Protein AF-K7KX85-F1 (afdb_monomer)

Foldseek 3Di:
DVVVVCVVPVVVLCQQPPPVNPPRDDPDPVVVVVSVVVVLVVVVVCCVVVDDQKDFCVVVPVCQVPDDFDLAFDPPQQPPPPPPPDDPVPPPRPDSVNTFGFPGKDRIWGWDDDDSDTWTWIWTATPVRDIDIDTDDPDDDVCPVVVVVVSVCVSVVVVVVVVD

Solvent-accessible surface area (backbone atoms only — not comparable to full-atom values): 9937 Å² total; per-residue (Å²): 105,71,68,54,53,48,69,72,45,46,64,63,54,47,50,52,67,31,83,85,38,80,89,55,28,56,92,42,73,66,51,40,53,51,51,53,51,50,52,51,49,56,56,49,49,50,52,62,74,76,42,73,59,57,45,49,33,70,79,78,32,61,67,66,61,71,53,77,59,73,89,39,64,49,82,71,60,82,74,62,76,79,72,74,87,81,44,91,87,47,88,65,59,72,50,81,88,72,54,55,36,34,54,47,66,50,56,60,30,40,48,50,73,55,96,95,42,74,39,44,34,47,36,42,29,26,69,85,67,49,76,47,79,43,77,54,71,91,65,82,54,90,55,54,67,55,51,53,53,51,58,68,43,46,62,59,51,53,56,54,60,78,72,110

Organism: Glycine max (NCBI:txid3847)

pLDDT: mean 82.35, std 14.95, range [38.97, 97.62]

Radius of gyration: 23.28 Å; Cα contacts (8 Å, |Δi|>4): 150; chains: 1; bounding box: 63×37×54 Å

Sequence (164 aa):
MHVDFVREYNQDFECDLDPESTATFPSTLSQLTERLKHWKNVLQNNVEDSFPAVLKLEKESKVLRDFHVIDVEVLGQYFTDQETASDFFSNNKIAPDHTVKLDRVAADIPIVRRHGSSFRRLTLIGFDGSQRHFIVQTSLTPNARTDERILQLFPYLKLTILKA

Secondary structure (DSSP, 8-state):
-HHHHHHHHHHHHHHHH-TT-TTTS-SSHHHHHHHHHHHHHHHHHHHHHHS-SEEEHHHH-HHHHS---SSPBPTTGGGTTT-STT-TTS-----GGGSPBEEEE-SEEEEEEETTEEEEEEEEEETTS-EEEEEE-SS--TTHHHHHHHHHHHHHHHHHHTT-

Mean predicted aligned error: 12.12 Å

Structure (mmCIF, N/CA/C/O backbone):
data_AF-K7KX85-F1
#
_entry.id   AF-K7KX85-F1
#
loop_
_atom_site.group_PDB
_atom_site.id
_atom_site.type_symbol
_atom_site.label_atom_id
_atom_site.label_alt_id
_atom_site.label_comp_id
_atom_site.label_asym_id
_atom_site.label_entity_id
_atom_site.label_seq_id
_atom_site.pdbx_PDB_ins_code
_atom_site.Cartn_x
_atom_site.Cartn_y
_atom_site.Cartn_z
_atom_site.occupancy
_atom_site.B_iso_or_equiv
_atom_site.auth_seq_id
_atom_site.auth_comp_id
_atom_site.auth_asym_id
_atom_site.auth_atom_id
_atom_site.pdbx_PDB_model_num
ATOM 1 N N . MET A 1 1 ? 17.514 -5.885 4.107 1.00 72.25 1 MET A N 1
ATOM 2 C CA . MET A 1 1 ? 16.392 -5.434 3.252 1.00 72.25 1 MET A CA 1
ATOM 3 C C . MET A 1 1 ? 16.838 -4.336 2.289 1.00 72.25 1 MET A C 1
ATOM 5 O O . MET A 1 1 ? 17.072 -4.668 1.143 1.00 72.25 1 MET A O 1
ATOM 9 N N . HIS A 1 2 ? 17.060 -3.080 2.715 1.00 80.00 2 HIS A N 1
ATOM 10 C CA . HIS A 1 2 ? 17.549 -2.039 1.786 1.00 80.00 2 HIS A CA 1
ATOM 11 C C . HIS A 1 2 ? 18.953 -2.341 1.236 1.00 80.00 2 HIS A C 1
ATOM 13 O O . HIS A 1 2 ? 19.171 -2.253 0.037 1.00 80.00 2 HIS A O 1
ATOM 19 N N . VAL A 1 3 ? 19.881 -2.766 2.100 1.00 86.31 3 VAL A N 1
ATOM 20 C CA . VAL A 1 3 ? 21.256 -3.114 1.696 1.00 86.31 3 VAL A CA 1
ATOM 21 C C . VAL A 1 3 ? 21.280 -4.257 0.678 1.00 86.31 3 VAL A C 1
ATOM 23 O O . VAL A 1 3 ? 22.032 -4.197 -0.286 1.00 86.31 3 VAL A O 1
ATOM 26 N N . ASP A 1 4 ? 20.441 -5.278 0.871 1.00 86.94 4 ASP A N 1
ATOM 27 C CA . ASP A 1 4 ? 20.360 -6.414 -0.052 1.00 86.94 4 ASP A CA 1
ATOM 28 C C . ASP A 1 4 ? 19.790 -5.985 -1.406 1.00 86.94 4 ASP A C 1
ATOM 30 O O . ASP A 1 4 ? 20.370 -6.328 -2.426 1.00 86.94 4 ASP A O 1
ATOM 34 N N . PHE A 1 5 ? 18.736 -5.161 -1.402 1.00 87.56 5 PHE A N 1
ATOM 35 C CA . PHE A 1 5 ? 18.149 -4.579 -2.611 1.00 87.56 5 PHE A CA 1
ATOM 36 C C . PHE A 1 5 ? 19.160 -3.737 -3.402 1.00 87.56 5 PHE A C 1
ATOM 38 O O . PHE A 1 5 ? 19.303 -3.915 -4.607 1.00 87.56 5 PHE A O 1
ATOM 45 N N . VAL A 1 6 ? 19.899 -2.843 -2.731 1.00 91.38 6 VAL A N 1
ATOM 46 C CA . VAL A 1 6 ? 20.935 -2.031 -3.392 1.00 91.38 6 VAL A CA 1
ATOM 47 C C . VAL A 1 6 ? 22.018 -2.938 -3.965 1.00 91.38 6 VAL A C 1
ATOM 49 O O . VAL A 1 6 ? 22.400 -2.786 -5.118 1.00 91.38 6 VAL A O 1
ATOM 52 N N . ARG A 1 7 ? 22.484 -3.924 -3.196 1.00 92.81 7 ARG A N 1
ATOM 53 C CA . ARG A 1 7 ? 23.500 -4.867 -3.673 1.00 92.81 7 ARG A CA 1
ATOM 54 C C . ARG A 1 7 ? 23.031 -5.669 -4.891 1.00 92.81 7 ARG A C 1
ATOM 56 O O . ARG A 1 7 ? 23.858 -5.985 -5.734 1.00 92.81 7 ARG A O 1
ATOM 63 N N . GLU A 1 8 ? 21.751 -6.018 -4.958 1.00 92.44 8 GLU A N 1
ATOM 64 C CA . GLU A 1 8 ? 21.185 -6.829 -6.038 1.00 92.44 8 GLU A CA 1
ATOM 65 C C . GLU A 1 8 ? 21.056 -6.054 -7.354 1.00 92.44 8 GLU A C 1
ATOM 67 O O . GLU A 1 8 ? 21.395 -6.599 -8.397 1.00 92.44 8 GLU A O 1
ATOM 72 N N . TYR A 1 9 ? 20.607 -4.794 -7.317 1.00 94.62 9 TYR A N 1
ATOM 73 C CA . TYR A 1 9 ? 20.245 -4.067 -8.542 1.00 94.62 9 TYR A CA 1
ATOM 74 C C . TYR A 1 9 ? 21.176 -2.910 -8.918 1.00 94.62 9 TYR A C 1
ATOM 76 O O . TYR A 1 9 ? 21.173 -2.502 -10.077 1.00 94.62 9 TYR A O 1
ATOM 84 N N . ASN A 1 10 ? 21.952 -2.346 -7.981 1.00 94.00 10 ASN A N 1
ATOM 85 C CA . ASN A 1 10 ? 22.614 -1.054 -8.211 1.00 94.00 10 ASN A CA 1
ATOM 86 C C . ASN A 1 10 ? 23.626 -1.093 -9.359 1.00 94.00 10 ASN A C 1
ATOM 88 O O . ASN A 1 10 ? 23.631 -0.192 -10.189 1.00 94.00 10 ASN A O 1
ATOM 92 N N . GLN A 1 11 ? 24.446 -2.143 -9.432 1.00 94.06 11 GLN A N 1
ATOM 93 C CA . GLN A 1 11 ? 25.485 -2.251 -10.456 1.00 94.06 11 GLN A CA 1
ATOM 94 C C . GLN A 1 11 ? 24.897 -2.310 -11.873 1.00 94.06 11 GLN A C 1
ATOM 96 O O . GLN A 1 11 ? 25.339 -1.573 -12.752 1.00 94.06 11 GLN A O 1
ATOM 101 N N . ASP A 1 12 ? 23.891 -3.158 -12.090 1.00 94.19 12 ASP A N 1
ATOM 102 C CA . ASP A 1 12 ? 23.255 -3.307 -13.400 1.00 94.19 12 ASP A CA 1
ATOM 103 C C . ASP A 1 12 ? 22.464 -2.047 -13.776 1.00 94.19 12 ASP A C 1
ATOM 105 O O . ASP A 1 12 ? 22.506 -1.609 -14.926 1.00 94.19 12 ASP A O 1
ATOM 109 N N . PHE A 1 13 ? 21.788 -1.423 -12.802 1.00 95.38 13 PHE A N 1
ATOM 110 C CA . PHE A 1 13 ? 21.045 -0.179 -13.012 1.00 95.38 13 PHE A CA 1
ATOM 111 C C . PHE A 1 13 ? 21.962 0.968 -13.435 1.00 95.38 13 PHE A C 1
ATOM 113 O O . PHE A 1 13 ? 21.661 1.666 -14.403 1.00 95.38 13 PHE A O 1
ATOM 120 N N . GLU A 1 14 ? 23.082 1.153 -12.731 1.00 93.94 14 GLU A N 1
ATOM 121 C CA . GLU A 1 14 ? 24.081 2.169 -13.06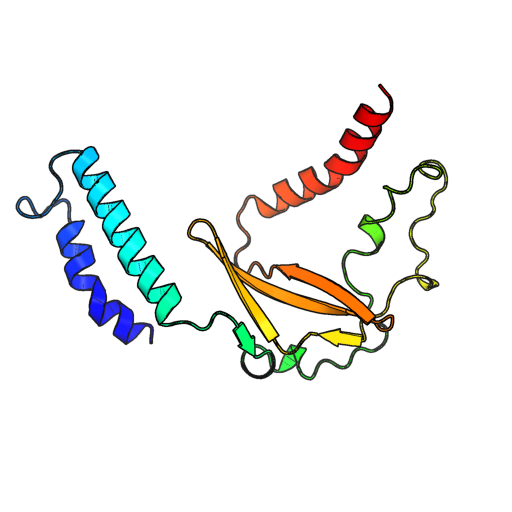6 1.00 93.94 14 GLU A CA 1
ATOM 122 C C . GLU A 1 14 ? 24.705 1.893 -14.437 1.00 93.94 14 GLU A C 1
ATOM 124 O O . GLU A 1 14 ? 24.763 2.795 -15.264 1.00 93.94 14 GLU A O 1
ATOM 129 N N . CYS A 1 15 ? 25.082 0.646 -14.731 1.00 93.69 15 CYS A N 1
ATOM 130 C CA . CYS A 1 15 ? 25.670 0.266 -16.020 1.00 93.69 15 CYS A CA 1
ATOM 131 C C . CYS A 1 15 ? 24.737 0.544 -17.215 1.00 93.69 15 CYS A C 1
ATOM 133 O O . CYS A 1 15 ? 25.176 0.992 -18.277 1.00 93.69 15 CYS A O 1
ATOM 135 N N . ASP A 1 16 ? 23.439 0.294 -17.051 1.00 93.19 16 ASP A N 1
ATOM 136 C CA . ASP A 1 16 ? 22.434 0.478 -18.099 1.00 93.19 16 ASP A CA 1
ATOM 137 C C . ASP A 1 16 ? 22.058 1.943 -18.362 1.00 93.19 16 ASP A C 1
ATOM 139 O O . ASP A 1 16 ? 21.499 2.254 -19.422 1.00 93.19 16 ASP A O 1
ATOM 143 N N . LEU A 1 17 ? 22.306 2.822 -17.389 1.00 93.06 17 LEU A N 1
ATOM 144 C CA . LEU A 1 17 ? 21.888 4.225 -17.403 1.00 93.06 17 LEU A CA 1
ATOM 145 C C . LEU A 1 1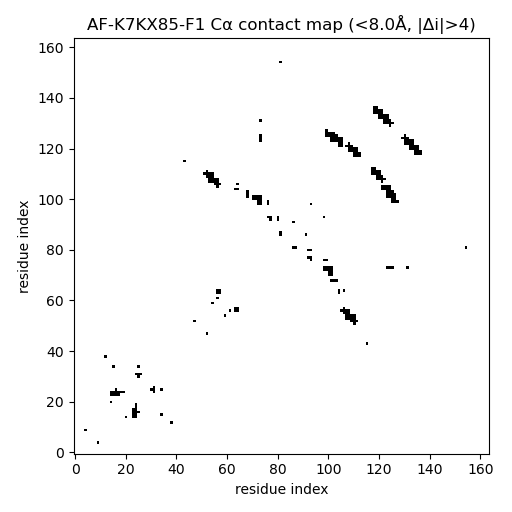7 ? 23.059 5.212 -17.282 1.00 93.06 17 LEU A C 1
ATOM 147 O O . LEU A 1 17 ? 22.815 6.413 -17.167 1.00 93.06 17 LEU A O 1
ATOM 151 N N . ASP A 1 18 ? 24.301 4.733 -17.352 1.00 93.31 18 ASP A N 1
ATOM 152 C CA . ASP A 1 18 ? 25.506 5.562 -17.380 1.00 93.31 18 ASP A CA 1
ATOM 153 C C . ASP A 1 18 ? 25.705 6.193 -18.771 1.00 93.31 18 ASP A C 1
ATOM 155 O O . ASP A 1 18 ? 26.026 5.468 -19.715 1.00 93.31 18 ASP A O 1
ATOM 159 N N . PRO A 1 19 ? 25.549 7.522 -18.931 1.00 91.31 19 PRO A N 1
ATOM 160 C CA . PRO A 1 19 ? 25.720 8.196 -20.218 1.00 91.31 19 PRO A CA 1
ATOM 161 C C . PRO A 1 19 ? 27.150 8.130 -20.767 1.00 91.31 19 PRO A C 1
ATOM 163 O O . PRO A 1 19 ? 27.335 8.283 -21.975 1.00 91.31 19 PRO A O 1
ATOM 166 N N . GLU A 1 20 ? 28.152 7.893 -19.917 1.00 91.44 20 GLU A N 1
ATOM 167 C CA . GLU A 1 20 ? 29.553 7.784 -20.337 1.00 91.44 20 GLU A CA 1
ATOM 168 C C . GLU A 1 20 ? 29.861 6.403 -20.942 1.00 91.44 20 GLU A C 1
ATOM 170 O O . GLU A 1 20 ? 30.799 6.244 -21.732 1.00 91.44 20 GLU A O 1
ATOM 175 N N . SER A 1 21 ? 29.041 5.392 -20.638 1.00 89.62 21 SER A N 1
ATOM 176 C CA . SER A 1 21 ? 29.205 4.041 -21.167 1.00 89.62 21 SER A CA 1
ATOM 177 C C . SER A 1 21 ? 28.667 3.928 -22.593 1.00 89.62 21 SER A C 1
ATOM 179 O O . SER A 1 21 ? 27.523 3.547 -22.841 1.00 89.62 21 SER A O 1
ATOM 181 N N . THR A 1 22 ? 29.528 4.172 -23.583 1.00 82.44 22 THR A N 1
ATOM 182 C CA . THR A 1 22 ? 29.151 4.087 -25.009 1.00 82.44 22 THR A CA 1
ATOM 183 C C . THR A 1 22 ? 28.706 2.682 -25.443 1.00 82.44 22 THR A C 1
ATOM 185 O O . THR A 1 22 ? 28.080 2.529 -26.490 1.00 82.44 22 THR A O 1
ATOM 188 N N . ALA A 1 23 ? 29.047 1.646 -24.669 1.00 87.81 23 ALA A N 1
ATOM 189 C CA . ALA A 1 23 ? 28.711 0.257 -24.973 1.00 87.81 23 ALA A CA 1
ATOM 190 C C . ALA A 1 23 ? 27.289 -0.135 -24.535 1.00 87.81 23 ALA A C 1
ATOM 192 O O . ALA A 1 23 ? 26.663 -0.969 -25.188 1.00 87.81 23 ALA A O 1
ATOM 193 N N . THR A 1 24 ? 26.788 0.435 -23.436 1.00 89.75 24 THR A N 1
ATOM 194 C CA . THR A 1 24 ? 25.508 0.036 -22.818 1.00 89.75 24 THR A CA 1
ATOM 195 C C . THR A 1 24 ? 24.460 1.141 -22.839 1.00 89.75 24 THR A C 1
ATOM 197 O O . THR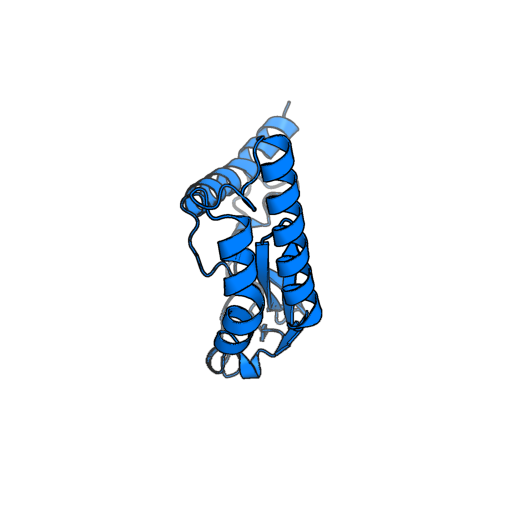 A 1 24 ? 23.260 0.830 -22.825 1.00 89.75 24 THR A O 1
ATOM 200 N N . PHE A 1 25 ? 24.887 2.405 -22.922 1.00 92.44 25 PHE A N 1
ATOM 201 C CA . PHE A 1 25 ? 23.980 3.536 -22.928 1.00 92.44 25 PHE A CA 1
ATOM 202 C C . PHE A 1 25 ? 23.149 3.586 -24.220 1.00 92.44 25 PHE A C 1
ATOM 204 O O . PHE A 1 25 ? 23.691 3.484 -25.326 1.00 92.44 25 PHE A O 1
ATOM 211 N N . PRO A 1 26 ? 21.825 3.771 -24.113 1.00 92.81 26 PRO A N 1
ATOM 212 C CA . PRO A 1 26 ? 20.940 3.912 -25.261 1.00 92.81 26 PRO A CA 1
ATOM 213 C C . PRO A 1 26 ? 21.356 5.035 -26.224 1.00 92.81 26 PRO A C 1
ATOM 215 O O . PRO A 1 26 ? 21.462 6.195 -25.833 1.00 92.81 26 PRO A O 1
ATOM 218 N N . SER A 1 27 ? 21.494 4.725 -27.518 1.00 92.44 27 SER A N 1
ATOM 219 C CA . SER A 1 27 ? 21.871 5.716 -28.544 1.00 92.44 27 SER A CA 1
ATOM 220 C C . SER A 1 27 ? 20.690 6.555 -29.044 1.00 92.44 27 SER A C 1
ATOM 222 O O . SER A 1 27 ? 20.871 7.533 -29.770 1.00 92.44 27 SER A O 1
ATOM 224 N N . THR A 1 28 ? 19.462 6.191 -28.657 1.00 95.50 28 THR A N 1
ATOM 225 C CA . THR A 1 28 ? 18.233 6.910 -29.014 1.00 95.50 28 THR A CA 1
ATOM 226 C C . THR A 1 28 ? 17.304 7.072 -27.812 1.00 95.50 28 THR A C 1
ATOM 228 O O . THR A 1 28 ? 17.281 6.242 -26.903 1.00 95.50 28 THR A O 1
ATOM 231 N N . LEU A 1 29 ? 16.444 8.098 -27.847 1.00 96.12 29 LEU A N 1
ATOM 232 C CA . LEU A 1 29 ? 15.405 8.303 -26.827 1.00 96.12 29 LEU A CA 1
ATOM 233 C C . LEU A 1 29 ? 14.418 7.129 -26.729 1.00 96.12 29 LEU A C 1
ATOM 235 O O . LEU A 1 29 ? 13.897 6.857 -25.647 1.00 96.12 29 LEU A O 1
ATOM 239 N N . SER A 1 30 ? 14.165 6.423 -27.838 1.00 97.62 30 SER A N 1
ATOM 240 C CA . SER A 1 30 ? 13.305 5.234 -27.838 1.00 97.62 30 SER A CA 1
ATOM 241 C C . SER A 1 30 ? 13.922 4.120 -26.997 1.00 97.62 30 SER A C 1
ATOM 243 O O . SER A 1 30 ? 13.271 3.610 -26.088 1.00 97.62 30 SER A O 1
ATOM 245 N N . GLN A 1 31 ? 15.200 3.815 -27.233 1.00 95.81 31 GLN A N 1
ATOM 246 C CA . GLN A 1 31 ? 15.936 2.813 -26.459 1.00 95.81 31 GLN A CA 1
ATOM 247 C C . GLN A 1 31 ? 16.064 3.222 -24.984 1.00 95.81 31 GLN A C 1
ATOM 249 O O . GLN A 1 31 ? 15.904 2.384 -24.100 1.00 95.81 31 GLN A O 1
ATOM 254 N N . LEU A 1 32 ? 16.274 4.514 -24.695 1.00 95.88 32 LEU A N 1
ATOM 255 C CA . LEU A 1 32 ? 16.299 5.008 -23.315 1.00 95.88 32 LEU A CA 1
ATOM 256 C C . LEU A 1 32 ? 14.950 4.807 -22.625 1.00 95.88 32 LEU A C 1
ATOM 258 O O . LEU A 1 32 ? 14.884 4.330 -21.495 1.00 95.88 32 LEU A O 1
ATOM 262 N N . THR A 1 33 ? 13.858 5.112 -23.320 1.00 97.44 33 THR A N 1
ATOM 263 C CA . THR A 1 33 ? 12.504 4.910 -22.799 1.00 97.44 33 THR A CA 1
ATOM 264 C C . THR A 1 33 ? 12.216 3.430 -22.539 1.00 97.44 33 THR A C 1
ATOM 266 O O . THR A 1 33 ? 11.600 3.095 -21.528 1.00 97.44 33 THR A O 1
ATOM 269 N N . GLU A 1 34 ? 12.653 2.534 -23.425 1.00 97.25 34 GLU A N 1
ATOM 270 C CA . GLU A 1 34 ? 12.537 1.084 -23.231 1.00 97.25 34 GLU A CA 1
ATOM 271 C C . GLU A 1 34 ? 13.334 0.611 -22.016 1.00 97.25 34 GLU A C 1
ATOM 273 O O . GLU A 1 34 ? 12.792 -0.121 -21.185 1.00 97.25 34 GLU A O 1
ATOM 278 N N . ARG A 1 35 ? 14.569 1.098 -21.849 1.00 95.69 35 ARG A N 1
ATOM 279 C CA . ARG A 1 35 ? 15.411 0.777 -20.693 1.00 95.69 35 ARG A CA 1
ATOM 280 C C . ARG A 1 35 ? 14.784 1.245 -19.379 1.00 95.69 35 ARG A C 1
ATOM 282 O O . ARG A 1 35 ? 14.705 0.476 -18.424 1.00 95.69 35 ARG A O 1
ATOM 289 N N . LEU A 1 36 ? 14.251 2.465 -19.341 1.00 97.12 36 LEU A N 1
ATOM 290 C CA . LEU A 1 36 ? 13.547 2.990 -18.167 1.00 97.12 36 LEU A CA 1
ATOM 291 C C . LEU A 1 36 ? 12.270 2.200 -17.853 1.00 97.12 36 LEU A C 1
ATOM 293 O O . LEU A 1 36 ? 11.974 1.943 -16.687 1.00 97.12 36 LEU A O 1
ATOM 297 N N . LYS A 1 37 ? 11.510 1.777 -18.872 1.00 96.25 37 LYS A N 1
ATOM 298 C CA . LYS A 1 37 ? 10.340 0.901 -18.683 1.00 96.25 37 LYS A CA 1
ATOM 299 C C . LYS A 1 37 ? 10.741 -0.466 -18.137 1.00 96.25 37 LYS A C 1
ATOM 301 O O . LYS A 1 37 ? 10.050 -0.979 -17.261 1.00 96.25 37 LYS A O 1
ATOM 306 N N . HIS A 1 38 ? 11.836 -1.037 -18.634 1.00 96.81 38 HIS A N 1
ATOM 307 C CA . HIS A 1 38 ? 12.374 -2.294 -18.128 1.00 96.81 38 HIS A CA 1
ATOM 308 C C . HIS A 1 38 ? 12.710 -2.178 -16.639 1.00 96.81 38 HIS A C 1
ATOM 310 O O . HIS A 1 38 ? 12.151 -2.922 -15.836 1.00 96.81 38 HIS A O 1
ATOM 316 N N . TRP A 1 39 ? 13.512 -1.181 -16.258 1.00 96.62 39 TRP A N 1
ATOM 317 C CA . TRP A 1 39 ? 13.866 -0.953 -14.858 1.00 96.62 39 TRP A CA 1
ATOM 318 C C . TRP A 1 39 ? 12.655 -0.658 -13.980 1.00 96.62 39 TRP A C 1
ATOM 320 O O . TRP A 1 39 ? 12.534 -1.225 -12.898 1.00 96.62 39 TRP A O 1
ATOM 330 N N . LYS A 1 40 ? 11.697 0.143 -14.459 1.00 94.19 40 LYS A N 1
ATOM 331 C CA . LYS A 1 40 ? 10.425 0.341 -13.754 1.00 94.19 40 LYS A CA 1
ATOM 332 C C . LYS A 1 40 ? 9.747 -0.998 -13.449 1.00 94.19 40 LYS A C 1
ATOM 334 O O . LYS A 1 40 ? 9.297 -1.187 -12.325 1.00 94.19 40 LYS A O 1
ATOM 339 N N . ASN A 1 41 ? 9.671 -1.907 -14.420 1.00 94.50 41 ASN A N 1
ATOM 340 C CA . ASN A 1 41 ? 9.036 -3.210 -14.229 1.00 94.50 41 ASN A CA 1
ATOM 341 C C . ASN A 1 41 ? 9.819 -4.088 -13.245 1.00 94.50 41 ASN A C 1
ATOM 343 O O . ASN A 1 41 ? 9.206 -4.671 -12.360 1.00 94.50 41 ASN A O 1
ATOM 347 N N . VAL A 1 42 ? 11.152 -4.144 -13.352 1.00 94.50 42 VAL A N 1
ATOM 348 C CA . VAL A 1 42 ? 12.011 -4.897 -12.417 1.00 94.50 42 VAL A CA 1
ATOM 349 C C . VAL A 1 42 ? 11.783 -4.429 -10.979 1.00 94.50 42 VAL A C 1
ATOM 351 O O . VAL A 1 42 ? 11.470 -5.229 -10.099 1.00 94.50 42 VAL A O 1
ATOM 354 N N . LEU A 1 43 ? 11.863 -3.117 -10.753 1.00 92.50 43 LEU A N 1
ATOM 355 C CA . LEU A 1 43 ? 11.714 -2.527 -9.425 1.00 92.50 43 LEU A CA 1
ATOM 356 C C . LEU A 1 43 ? 10.283 -2.660 -8.893 1.00 92.50 43 LEU A C 1
ATOM 358 O O . LEU A 1 43 ? 10.085 -2.929 -7.709 1.00 92.50 43 LEU A O 1
ATOM 362 N N . GLN A 1 44 ? 9.279 -2.494 -9.757 1.00 90.94 44 GLN A N 1
ATOM 363 C CA . GLN A 1 44 ? 7.881 -2.668 -9.374 1.00 90.94 44 GLN A CA 1
ATOM 364 C C . GLN A 1 44 ? 7.595 -4.118 -8.964 1.00 90.94 44 GLN A C 1
ATOM 366 O O . GLN A 1 44 ? 7.012 -4.328 -7.902 1.00 90.94 44 GLN A O 1
ATOM 371 N N . ASN A 1 45 ? 8.054 -5.097 -9.746 1.00 91.62 45 ASN A N 1
ATOM 372 C CA . ASN A 1 45 ? 7.878 -6.514 -9.432 1.00 91.62 45 ASN A CA 1
ATOM 373 C C . ASN A 1 45 ? 8.574 -6.876 -8.116 1.00 91.62 45 ASN A C 1
ATOM 375 O O . ASN A 1 45 ? 7.956 -7.491 -7.253 1.00 91.62 45 ASN A O 1
ATOM 379 N N . ASN A 1 46 ? 9.807 -6.401 -7.892 1.00 90.88 46 ASN A N 1
ATOM 380 C CA . ASN A 1 46 ? 10.498 -6.615 -6.619 1.00 90.88 46 ASN A CA 1
ATOM 381 C C . ASN A 1 46 ? 9.668 -6.110 -5.423 1.00 90.88 46 ASN A C 1
ATOM 383 O O . ASN A 1 46 ? 9.554 -6.803 -4.411 1.00 90.88 46 ASN A O 1
ATOM 387 N N . VAL A 1 47 ? 9.052 -4.928 -5.543 1.00 88.62 47 VAL A N 1
ATOM 388 C CA . VAL A 1 47 ? 8.199 -4.353 -4.491 1.00 88.62 47 VAL A CA 1
ATOM 389 C C . VAL A 1 47 ? 6.916 -5.160 -4.269 1.00 88.62 47 VAL A C 1
ATOM 391 O O . VAL A 1 47 ? 6.422 -5.237 -3.138 1.00 88.62 47 VAL A O 1
ATOM 394 N N . GLU A 1 48 ? 6.338 -5.709 -5.332 1.00 88.94 48 GLU A N 1
ATOM 395 C CA . GLU A 1 48 ? 5.130 -6.533 -5.267 1.00 88.94 48 GLU A CA 1
ATOM 396 C C . GLU A 1 48 ? 5.416 -7.905 -4.641 1.00 88.94 48 GLU A C 1
ATOM 398 O O . GLU A 1 48 ? 4.654 -8.332 -3.772 1.00 88.94 48 GLU A O 1
ATOM 403 N N . ASP A 1 49 ? 6.546 -8.523 -4.984 1.00 89.88 49 ASP A N 1
ATOM 404 C CA . ASP A 1 49 ? 6.934 -9.855 -4.511 1.00 89.88 49 ASP A CA 1
ATOM 405 C C . ASP A 1 49 ? 7.533 -9.833 -3.097 1.00 89.88 49 ASP A C 1
ATOM 407 O O . ASP A 1 49 ? 7.253 -10.706 -2.272 1.00 89.88 49 ASP A O 1
ATOM 411 N N . SER A 1 50 ? 8.351 -8.824 -2.783 1.00 89.88 50 SER A N 1
ATOM 412 C CA . SER A 1 50 ? 9.122 -8.792 -1.531 1.00 89.88 50 SER A CA 1
ATOM 413 C C . SER A 1 50 ? 8.370 -8.164 -0.360 1.00 89.88 50 SER A C 1
ATOM 415 O O . SER A 1 50 ? 8.720 -8.410 0.797 1.00 89.88 50 SER A O 1
ATOM 417 N N . PHE A 1 51 ? 7.359 -7.327 -0.621 1.00 90.06 51 PHE A N 1
ATOM 418 C CA . PHE A 1 51 ? 6.664 -6.584 0.432 1.00 90.06 51 PHE A CA 1
ATOM 419 C C . PHE A 1 51 ? 5.195 -6.993 0.548 1.00 90.06 51 PHE A C 1
ATOM 421 O O . PHE A 1 51 ? 4.458 -6.991 -0.442 1.00 90.06 51 PHE A O 1
ATOM 428 N N . PRO A 1 52 ? 4.699 -7.233 1.771 1.00 94.06 52 PRO A N 1
ATOM 429 C CA . PRO A 1 52 ? 3.324 -7.664 1.967 1.00 94.06 52 PRO A CA 1
ATOM 430 C C . PRO A 1 52 ? 2.325 -6.589 1.517 1.00 94.06 52 PRO A C 1
ATOM 432 O O . PRO A 1 52 ? 2.540 -5.388 1.682 1.00 94.06 52 PRO A O 1
ATOM 435 N N . ALA A 1 53 ? 1.187 -7.029 0.980 1.00 94.94 53 ALA A N 1
ATOM 436 C CA . ALA A 1 53 ? 0.076 -6.143 0.625 1.00 94.94 53 ALA A CA 1
ATOM 437 C C . ALA A 1 53 ? -0.674 -5.589 1.849 1.00 94.94 53 ALA A C 1
ATOM 439 O O . ALA A 1 53 ? -1.445 -4.640 1.723 1.00 94.94 53 ALA A O 1
ATOM 440 N N . VAL A 1 54 ? -0.457 -6.169 3.031 1.00 97.12 54 VAL A N 1
ATOM 441 C CA . VAL A 1 54 ? -1.080 -5.755 4.291 1.00 97.12 54 VAL A CA 1
ATOM 442 C C . VAL A 1 54 ? -0.030 -5.782 5.397 1.00 97.12 54 VAL A C 1
ATOM 444 O O . VAL A 1 54 ? 0.630 -6.798 5.612 1.00 97.12 54 VAL A O 1
ATOM 447 N N . LEU A 1 55 ? 0.110 -4.667 6.111 1.00 95.88 55 LEU A N 1
ATOM 448 C CA . LEU A 1 55 ? 0.915 -4.562 7.327 1.00 95.88 55 LEU A CA 1
ATOM 449 C C . LEU A 1 55 ? 0.028 -4.677 8.568 1.00 95.88 55 LEU A C 1
ATOM 451 O O . LEU A 1 55 ? -1.185 -4.484 8.497 1.00 95.88 55 LEU A O 1
ATOM 455 N N . LYS A 1 56 ? 0.641 -4.965 9.718 1.00 96.81 56 LYS A N 1
ATOM 456 C CA . LYS A 1 56 ? -0.051 -5.031 11.012 1.00 96.81 56 LYS A CA 1
ATOM 457 C C . LYS A 1 56 ? 0.209 -3.763 11.816 1.00 96.81 56 LYS A C 1
ATOM 459 O O . LYS A 1 56 ? 1.364 -3.418 12.064 1.00 96.81 56 LYS A O 1
ATOM 464 N N . LEU A 1 57 ? -0.856 -3.107 12.269 1.00 94.69 57 LEU A N 1
ATOM 465 C CA . LEU A 1 57 ? -0.816 -1.870 13.051 1.00 94.69 57 LEU A CA 1
ATOM 466 C C . LEU A 1 57 ? 0.085 -2.006 14.278 1.00 94.69 57 LEU A C 1
ATOM 468 O O . LEU A 1 57 ? 0.887 -1.122 14.551 1.00 94.69 57 LEU A O 1
ATOM 472 N N . GLU A 1 58 ? 0.027 -3.147 14.963 1.00 93.44 58 GLU A N 1
ATOM 473 C CA . GLU A 1 58 ? 0.845 -3.428 16.145 1.00 93.44 58 GLU A CA 1
ATOM 474 C C 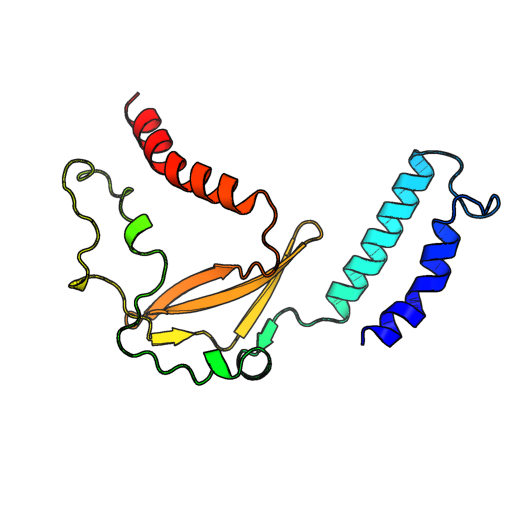. GLU A 1 58 ? 2.362 -3.396 15.904 1.00 93.44 58 GLU A C 1
ATOM 476 O O . GLU A 1 58 ? 3.119 -3.146 16.846 1.00 93.44 58 GLU A O 1
ATOM 481 N N . LYS A 1 59 ? 2.795 -3.651 14.662 1.00 94.19 59 LYS A N 1
ATOM 482 C CA . LYS A 1 59 ? 4.198 -3.607 14.234 1.00 94.19 59 LYS A CA 1
ATOM 483 C C . LYS A 1 59 ? 4.575 -2.220 13.726 1.00 94.19 59 LYS A C 1
ATOM 485 O O . LYS A 1 59 ? 5.681 -1.763 13.990 1.00 94.19 59 LYS A O 1
ATOM 490 N N . GLU A 1 60 ? 3.652 -1.553 13.038 1.00 92.06 60 GLU A N 1
ATOM 491 C CA . GLU A 1 60 ? 3.901 -0.257 12.403 1.00 92.06 60 GLU A CA 1
ATOM 492 C C . GLU A 1 60 ? 3.778 0.932 13.362 1.00 92.06 60 GLU A C 1
ATOM 494 O O . GLU A 1 60 ? 4.477 1.928 13.200 1.00 92.06 60 GLU A O 1
ATOM 499 N N . SER A 1 61 ? 2.883 0.864 14.349 1.00 90.88 61 SER A N 1
ATOM 500 C CA . SER A 1 61 ? 2.655 1.954 15.296 1.00 90.88 61 SER A CA 1
ATOM 501 C C . SER A 1 61 ? 2.130 1.435 16.628 1.00 90.88 61 SER A C 1
ATOM 503 O O . SER A 1 61 ? 0.937 1.184 16.806 1.00 90.88 61 SER A O 1
ATOM 505 N N . LYS A 1 62 ? 3.030 1.351 17.614 1.00 88.06 62 LYS A N 1
ATOM 506 C CA . LYS A 1 62 ? 2.649 1.069 19.006 1.00 88.06 62 LYS A CA 1
ATOM 507 C C . LYS A 1 62 ? 1.699 2.137 19.555 1.00 88.06 62 LYS A C 1
ATOM 509 O O . LYS A 1 62 ? 0.758 1.800 20.255 1.00 88.06 62 LYS A O 1
ATOM 514 N N . VAL A 1 63 ? 1.908 3.401 19.174 1.00 87.81 63 VAL A N 1
ATOM 515 C CA . VAL A 1 63 ? 1.086 4.535 19.624 1.00 87.81 63 VAL A CA 1
ATOM 516 C C . VAL A 1 63 ? -0.366 4.381 19.184 1.00 87.81 63 VAL A C 1
ATOM 518 O O . VAL A 1 63 ? -1.253 4.539 20.008 1.00 87.81 63 VAL A O 1
ATOM 521 N N . LEU A 1 64 ? -0.616 4.050 17.911 1.00 88.44 64 LEU A N 1
ATOM 522 C CA . LEU A 1 64 ? -1.986 3.866 17.419 1.00 88.44 64 LEU A CA 1
ATOM 523 C C . LEU A 1 64 ? -2.628 2.578 17.935 1.00 88.44 64 LEU A C 1
ATOM 525 O O . LEU A 1 64 ? -3.839 2.541 18.109 1.00 88.44 64 LEU A O 1
ATOM 529 N N . ARG A 1 65 ? -1.833 1.530 18.177 1.00 85.38 65 ARG A N 1
ATOM 530 C CA . ARG A 1 65 ? -2.331 0.292 18.785 1.00 85.38 65 ARG A CA 1
ATOM 531 C C . ARG A 1 65 ? -2.814 0.526 20.216 1.00 85.38 65 ARG A C 1
ATOM 533 O O . ARG A 1 65 ? -3.886 0.057 20.570 1.00 85.38 65 ARG A O 1
ATOM 540 N N . ASP A 1 66 ? -2.025 1.233 21.019 1.00 84.56 66 ASP A N 1
ATOM 541 C CA . ASP A 1 66 ? -2.321 1.477 22.437 1.00 84.56 66 ASP A CA 1
ATOM 542 C C . ASP A 1 66 ? -3.189 2.736 22.634 1.00 84.56 66 ASP A C 1
ATOM 544 O O . ASP A 1 66 ? -3.408 3.191 23.760 1.00 84.56 66 ASP A O 1
ATOM 548 N N . PHE A 1 67 ? -3.674 3.322 21.535 1.00 81.94 67 PHE A N 1
ATOM 549 C CA . PHE A 1 67 ? -4.478 4.532 21.544 1.00 81.94 67 PHE A CA 1
ATOM 550 C C . PHE A 1 67 ? -5.837 4.255 22.187 1.00 81.94 67 PHE A C 1
ATOM 552 O O . PHE A 1 67 ? -6.671 3.538 21.636 1.00 81.94 67 PHE A O 1
ATOM 559 N N . HIS A 1 68 ? -6.053 4.837 23.364 1.00 72.94 68 HIS A N 1
ATOM 560 C CA . HIS A 1 68 ? -7.331 4.765 24.056 1.00 72.94 68 HIS A CA 1
ATOM 561 C C . HIS A 1 68 ? -8.238 5.858 23.514 1.00 72.94 68 HIS A C 1
ATOM 563 O O . HIS A 1 68 ? -7.983 7.048 23.706 1.00 72.94 68 HIS A O 1
ATOM 569 N N . VAL A 1 69 ? -9.286 5.443 22.813 1.00 66.06 69 VAL A N 1
ATOM 570 C CA . VAL A 1 69 ? -10.198 6.372 22.165 1.00 66.06 69 VAL A CA 1
ATOM 571 C C . VAL A 1 69 ? -11.236 6.848 23.172 1.00 66.06 69 VAL A C 1
ATOM 573 O O . VAL A 1 69 ? -12.255 6.202 23.385 1.00 66.06 69 VAL A O 1
ATOM 576 N N . ILE A 1 70 ? -10.952 7.969 23.835 1.00 73.44 70 ILE A N 1
ATOM 577 C CA . ILE A 1 70 ? -11.926 8.659 24.685 1.00 73.44 70 ILE A CA 1
ATOM 578 C C . ILE A 1 70 ? -12.374 9.915 23.941 1.00 73.44 70 ILE A C 1
ATOM 580 O O . ILE A 1 70 ? -11.570 10.811 23.696 1.00 73.44 70 ILE A O 1
ATOM 584 N N . ASP A 1 71 ? -13.647 9.936 23.544 1.00 72.00 71 ASP A N 1
ATOM 585 C CA . ASP A 1 71 ? -14.350 11.065 22.915 1.00 72.00 71 ASP A CA 1
ATOM 586 C C . ASP A 1 71 ? -13.727 11.651 21.634 1.00 72.00 71 ASP A C 1
ATOM 588 O O . ASP A 1 71 ? -14.069 12.758 21.211 1.00 72.00 71 ASP A O 1
ATOM 592 N N . VAL A 1 72 ? -12.861 10.901 20.951 1.00 85.00 72 VAL A N 1
ATOM 593 C CA . VAL A 1 72 ? -12.294 11.320 19.662 1.00 85.00 72 VAL A CA 1
ATOM 594 C C . VAL A 1 72 ? -13.327 11.123 18.561 1.00 85.00 72 VAL A C 1
ATOM 596 O O . VAL A 1 72 ? -13.892 10.045 18.407 1.00 85.00 72 VAL A O 1
ATOM 599 N N . GLU A 1 73 ? -13.560 12.150 17.755 1.00 86.81 73 GLU A N 1
ATOM 600 C CA . GLU A 1 73 ? -14.434 12.067 16.584 1.00 86.81 73 GLU A CA 1
ATOM 601 C C . GLU A 1 73 ? -13.697 11.439 15.401 1.00 86.81 73 GLU A C 1
ATOM 603 O O . GLU A 1 73 ? -12.515 11.708 15.166 1.00 86.81 73 GLU A O 1
ATOM 608 N N . VAL A 1 74 ? -14.399 10.630 14.605 1.00 85.94 74 VAL A N 1
ATOM 609 C CA . VAL A 1 74 ? -13.856 10.196 13.314 1.00 85.94 74 VAL A CA 1
ATOM 610 C C . VAL A 1 74 ? -13.612 11.437 12.442 1.00 85.94 74 VAL A C 1
ATOM 612 O O . VAL A 1 74 ? -14.459 12.326 12.344 1.00 85.94 74 VAL A O 1
ATOM 615 N N . LEU A 1 75 ? -12.445 11.517 11.803 1.00 86.50 75 LEU A N 1
ATOM 616 C CA . LEU A 1 75 ? -12.065 12.675 10.991 1.00 86.50 75 LEU A CA 1
ATOM 617 C C . LEU A 1 75 ? -12.989 12.855 9.770 1.00 86.50 75 LEU A C 1
ATOM 619 O O . LEU A 1 75 ? -13.548 11.899 9.232 1.00 86.50 75 LEU A O 1
ATOM 623 N N . GLY A 1 76 ? -13.117 14.098 9.295 1.00 80.75 76 GLY A N 1
ATOM 624 C CA . GLY A 1 76 ? -13.795 14.421 8.032 1.00 80.75 76 GLY A CA 1
ATOM 625 C C . GLY A 1 76 ? -15.330 14.441 8.071 1.00 80.75 76 GLY A C 1
ATOM 626 O O . GLY A 1 76 ? -15.954 14.659 7.035 1.00 80.75 76 GLY A O 1
ATOM 627 N N . GLN A 1 77 ? -15.956 14.242 9.233 1.00 83.25 77 GLN A N 1
ATOM 628 C CA . GLN A 1 77 ? -17.419 14.150 9.336 1.00 83.25 77 GLN A CA 1
ATOM 629 C C . GLN A 1 77 ? -18.134 15.434 8.908 1.00 83.25 77 GLN A C 1
ATOM 631 O O . GLN A 1 77 ? -19.044 15.383 8.090 1.00 83.25 77 GLN A O 1
ATOM 636 N N . TYR A 1 78 ? -17.639 16.595 9.329 1.00 78.62 78 TYR A N 1
ATOM 637 C CA . TYR A 1 78 ? -18.248 17.892 9.016 1.00 78.62 78 TYR A CA 1
ATOM 638 C C . TYR A 1 78 ? -18.213 18.291 7.529 1.00 78.62 78 TYR A C 1
ATOM 640 O O . TYR A 1 78 ? -18.831 19.285 7.158 1.00 78.62 78 TYR A O 1
ATOM 648 N N . PHE A 1 79 ? -17.483 17.557 6.683 1.00 66.81 79 PHE A N 1
ATOM 649 C CA . PHE A 1 79 ? -17.376 17.845 5.249 1.00 66.81 79 PHE A CA 1
ATOM 650 C C . PHE A 1 79 ? -18.384 17.071 4.388 1.00 66.81 79 PHE A C 1
ATOM 652 O O . PHE A 1 79 ? -18.525 17.396 3.213 1.00 66.81 79 PHE A O 1
ATOM 659 N N . THR A 1 80 ? -19.041 16.034 4.925 1.00 59.31 80 THR A N 1
ATOM 660 C CA . THR A 1 80 ? -19.735 15.033 4.087 1.00 59.31 80 THR A CA 1
ATOM 661 C C . THR A 1 80 ? -21.190 15.415 3.761 1.00 59.31 80 THR A C 1
ATOM 663 O O . THR A 1 80 ? -21.661 15.131 2.663 1.00 59.31 80 THR A O 1
ATOM 666 N N . ASP A 1 81 ? -21.882 16.151 4.633 1.00 50.41 81 ASP A N 1
ATOM 667 C CA . ASP A 1 81 ? -23.344 16.326 4.536 1.00 50.41 81 ASP A CA 1
ATOM 668 C C . ASP A 1 81 ? -23.783 17.633 3.853 1.00 50.41 81 ASP A C 1
ATOM 670 O O . ASP A 1 81 ? -24.643 18.360 4.341 1.00 50.41 81 ASP A O 1
ATOM 674 N N . GLN A 1 82 ? -23.209 17.940 2.686 1.00 49.75 82 GLN A N 1
ATOM 675 C CA . GLN A 1 82 ? -23.810 18.916 1.758 1.00 49.75 82 GLN A CA 1
ATOM 676 C C . GLN A 1 82 ? -24.629 18.259 0.633 1.00 49.75 82 GLN A C 1
ATOM 678 O O . GLN A 1 82 ? -25.258 18.971 -0.148 1.00 49.75 82 GLN A O 1
ATOM 683 N N . GLU A 1 83 ? -24.637 16.925 0.522 1.00 44.03 83 GLU A N 1
ATOM 684 C CA . GLU A 1 83 ? -25.135 16.232 -0.680 1.00 44.03 83 GLU A CA 1
ATOM 685 C C . GLU A 1 83 ? -26.542 15.621 -0.571 1.00 44.03 83 GLU A C 1
ATOM 687 O O . GLU A 1 83 ? -27.124 15.278 -1.601 1.00 44.03 83 GLU A O 1
ATOM 692 N N . THR A 1 84 ? -27.173 15.570 0.608 1.00 42.78 84 THR A N 1
ATOM 693 C CA . THR A 1 84 ? -28.625 15.328 0.673 1.00 42.78 84 THR A CA 1
ATOM 694 C C . THR A 1 84 ? -29.377 16.629 0.422 1.00 42.78 84 THR A C 1
ATOM 696 O O . THR A 1 84 ? -29.591 17.460 1.303 1.00 42.78 84 THR A O 1
ATOM 699 N N . ALA A 1 85 ? -29.741 16.796 -0.843 1.00 38.97 85 ALA A N 1
ATOM 700 C CA . ALA A 1 85 ? -30.582 17.839 -1.396 1.00 38.97 85 ALA A CA 1
ATOM 701 C C . ALA A 1 85 ? -31.911 18.030 -0.629 1.00 38.97 85 ALA A C 1
ATOM 703 O O . ALA A 1 85 ? -32.906 17.373 -0.906 1.00 38.97 85 ALA A O 1
ATOM 704 N N . SER A 1 86 ? -31.915 18.986 0.297 1.00 43.78 86 SER A N 1
ATOM 705 C CA . SER A 1 86 ? -33.040 19.887 0.624 1.00 43.78 86 SER A CA 1
ATOM 706 C C . SER A 1 86 ? -32.561 21.069 1.471 1.00 43.78 86 SER A C 1
ATOM 708 O O . SER A 1 86 ? -33.135 22.152 1.411 1.00 43.78 86 SER A O 1
ATOM 710 N N . ASP A 1 87 ? -31.443 20.897 2.179 1.00 47.22 87 ASP A N 1
ATOM 711 C CA . ASP A 1 87 ? -31.078 21.761 3.298 1.00 47.22 87 ASP A CA 1
ATOM 712 C C . ASP A 1 87 ? -29.801 22.581 3.079 1.00 47.22 87 ASP A C 1
ATOM 714 O O . ASP A 1 87 ? -29.189 23.029 4.033 1.00 47.22 87 ASP A O 1
ATOM 718 N N . PHE A 1 88 ? -29.412 22.901 1.841 1.00 48.12 88 PHE A N 1
ATOM 719 C CA . PHE A 1 88 ? -28.279 23.822 1.613 1.00 48.12 88 PHE A CA 1
ATOM 720 C C . PHE A 1 88 ? -28.490 25.221 2.247 1.00 48.12 88 PHE A C 1
ATOM 722 O O . PHE A 1 88 ? -27.531 25.949 2.490 1.00 48.12 88 PHE A O 1
ATOM 729 N N . PHE A 1 89 ? -29.743 25.601 2.530 1.00 48.81 89 PHE A N 1
ATOM 730 C CA . PHE A 1 89 ? -30.104 26.830 3.252 1.00 48.81 89 PHE A CA 1
ATOM 731 C C . PHE A 1 89 ? -30.357 26.628 4.755 1.00 48.81 89 PHE A C 1
ATOM 733 O O . PHE A 1 89 ? -30.533 27.608 5.478 1.00 48.81 89 PHE A O 1
ATOM 740 N N . SER A 1 90 ? -30.351 25.387 5.239 1.00 45.97 90 SER A N 1
ATOM 741 C CA . SER A 1 90 ? -30.351 25.076 6.663 1.00 45.97 90 SER A CA 1
ATOM 742 C C . SER A 1 90 ? -28.901 24.815 7.051 1.00 45.97 90 SER A C 1
ATOM 744 O O . SER A 1 90 ? -28.237 23.965 6.470 1.00 45.97 90 SER A O 1
ATOM 746 N N . ASN A 1 91 ? -28.355 25.562 8.006 1.00 50.03 91 ASN A N 1
ATOM 747 C CA . ASN A 1 91 ? -26.994 25.363 8.513 1.00 50.03 91 ASN A CA 1
ATOM 748 C C . ASN A 1 91 ? -26.857 24.043 9.300 1.00 50.03 91 ASN A C 1
ATOM 750 O O . ASN A 1 91 ? -26.292 24.044 10.393 1.00 50.03 91 ASN A O 1
ATOM 754 N N . ASN A 1 92 ? -27.354 22.919 8.783 1.00 49.09 92 ASN A N 1
ATOM 755 C CA . ASN A 1 92 ? -27.262 21.621 9.427 1.00 49.09 92 ASN A CA 1
ATOM 756 C C . ASN A 1 92 ? -25.867 21.028 9.185 1.00 49.09 92 ASN A C 1
ATOM 758 O O . ASN A 1 92 ? -25.685 19.963 8.604 1.00 49.09 92 ASN A O 1
ATOM 762 N N . LYS A 1 93 ? -24.846 21.769 9.636 1.00 56.88 93 LYS A N 1
ATOM 763 C CA . LYS A 1 93 ? -23.585 21.160 10.043 1.00 56.88 93 LYS A CA 1
ATOM 764 C C . LYS A 1 93 ? -23.957 20.080 11.046 1.00 56.88 93 LYS A C 1
ATOM 766 O O . LYS A 1 93 ? -24.685 20.392 11.986 1.00 56.88 93 LYS A O 1
ATOM 771 N N . ILE A 1 94 ? -23.450 18.863 10.849 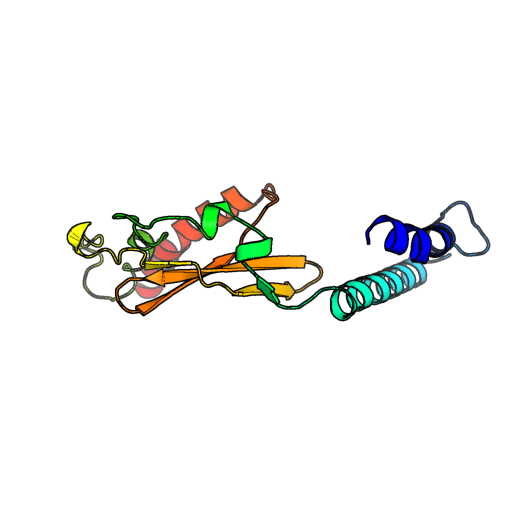1.00 63.31 94 ILE A N 1
ATOM 772 C CA . ILE A 1 94 ? -23.535 17.788 11.842 1.00 63.31 94 ILE A CA 1
ATOM 773 C C . ILE A 1 94 ? -23.227 18.414 13.199 1.00 63.31 94 ILE A C 1
ATOM 775 O O . ILE A 1 94 ? -22.131 18.947 13.405 1.00 63.31 94 ILE A O 1
ATOM 779 N N . ALA A 1 95 ? -24.231 18.457 14.072 1.00 70.50 95 ALA A N 1
ATOM 780 C CA . ALA A 1 95 ? -24.038 19.017 15.391 1.00 70.50 95 ALA A CA 1
ATOM 781 C C . ALA A 1 95 ? -23.067 18.092 16.155 1.00 70.50 95 ALA A C 1
ATOM 783 O O . ALA A 1 95 ? -23.035 16.889 15.883 1.00 70.50 95 ALA A O 1
ATOM 784 N N . PRO A 1 96 ? -22.210 18.619 17.048 1.00 73.12 96 PRO A N 1
ATOM 785 C CA . PRO A 1 96 ? -21.134 17.833 17.666 1.00 73.12 96 PRO A CA 1
ATOM 786 C C . PRO A 1 96 ? -21.620 16.555 18.369 1.00 73.12 96 PRO A C 1
ATOM 788 O O . PRO A 1 96 ? -20.912 15.552 18.416 1.00 73.12 96 PRO A O 1
ATOM 791 N N . ASP A 1 97 ? -22.850 16.583 18.877 1.00 78.38 97 ASP A N 1
ATOM 792 C CA . ASP A 1 97 ? -23.577 15.477 19.504 1.00 78.38 97 ASP A CA 1
ATOM 793 C C . ASP A 1 97 ? -23.993 14.361 18.529 1.00 78.38 97 ASP A C 1
ATOM 795 O O . ASP A 1 97 ? -24.188 13.225 18.951 1.00 78.38 97 ASP A O 1
ATOM 799 N N . HIS A 1 98 ? -24.067 14.655 17.232 1.00 80.12 98 HIS A N 1
ATOM 800 C CA . HIS A 1 98 ? -24.382 13.697 16.170 1.00 80.12 98 HIS A CA 1
ATOM 801 C C . HIS A 1 98 ? -23.132 13.132 15.485 1.00 80.12 98 HIS A C 1
ATOM 803 O O . HIS A 1 98 ? -23.239 12.343 14.546 1.00 80.12 98 HIS A O 1
ATOM 809 N N . THR A 1 99 ? -21.936 13.530 15.925 1.00 85.44 99 THR A N 1
ATOM 810 C CA . THR A 1 99 ? -20.702 12.976 15.372 1.00 85.44 99 THR A CA 1
ATOM 811 C C . THR A 1 99 ? -20.478 11.549 15.845 1.00 85.44 99 THR A C 1
ATOM 813 O O . THR A 1 99 ? -20.593 11.211 17.024 1.00 85.44 99 THR A O 1
ATOM 816 N N . VAL A 1 100 ? -20.076 10.700 14.909 1.00 88.69 100 VAL A N 1
ATOM 817 C CA . VAL A 1 100 ? -19.622 9.350 15.205 1.00 88.69 100 VAL A CA 1
ATOM 818 C C . VAL A 1 100 ? -18.287 9.439 15.934 1.00 88.69 100 VAL A C 1
ATOM 820 O O . VAL A 1 100 ? -17.291 9.955 15.407 1.00 88.69 100 VAL A O 1
ATOM 823 N N . LYS A 1 101 ? -18.250 8.918 17.157 1.00 90.88 101 LYS A N 1
ATOM 824 C CA . LYS A 1 101 ? -17.003 8.754 17.901 1.00 90.88 101 LYS A CA 1
ATOM 825 C C . LYS A 1 101 ? -16.218 7.575 17.335 1.00 90.88 101 LYS A C 1
ATOM 827 O O . LYS A 1 101 ? -16.789 6.571 16.909 1.00 90.88 101 LYS A O 1
ATOM 832 N N . LEU A 1 102 ? -14.903 7.720 17.295 1.00 92.31 102 LEU A N 1
ATOM 833 C CA . LEU A 1 102 ? -13.976 6.672 16.905 1.00 92.31 102 LEU A CA 1
ATOM 834 C C . LEU A 1 102 ? -13.995 5.586 17.993 1.00 92.31 102 LEU A C 1
ATOM 836 O O . LEU A 1 102 ? -13.844 5.898 19.164 1.00 92.31 102 LEU A O 1
ATOM 840 N N . ASP A 1 103 ? -14.188 4.329 17.606 1.00 91.38 103 ASP A N 1
ATOM 841 C CA . ASP A 1 103 ? -14.062 3.162 18.491 1.00 91.38 103 ASP A CA 1
ATOM 842 C C . ASP A 1 103 ? -12.616 2.662 18.473 1.00 91.38 103 ASP A C 1
ATOM 844 O O . ASP A 1 103 ? -11.949 2.566 19.501 1.00 91.38 103 ASP A O 1
ATOM 848 N N . ARG A 1 104 ? -12.087 2.399 17.271 1.00 90.94 104 ARG A N 1
ATOM 849 C CA . ARG A 1 104 ? -10.726 1.879 17.099 1.00 90.94 104 ARG A CA 1
ATOM 850 C C . ARG A 1 104 ? -10.154 2.122 15.709 1.00 90.94 104 ARG A C 1
ATOM 852 O O . ARG A 1 104 ? -10.865 2.418 14.749 1.00 90.94 104 ARG A O 1
ATOM 859 N N . VAL A 1 105 ? -8.848 1.908 15.584 1.00 92.44 105 VAL A N 1
ATOM 860 C CA . VAL A 1 105 ? -8.162 1.775 14.292 1.00 92.44 105 VAL A CA 1
ATOM 861 C C . VAL A 1 105 ? -8.086 0.291 13.932 1.00 92.44 105 VAL A C 1
ATOM 863 O O . VAL A 1 105 ? -7.765 -0.543 14.777 1.00 92.44 105 VAL A O 1
ATOM 866 N N . ALA A 1 106 ? -8.384 -0.061 12.682 1.00 94.69 106 ALA A N 1
ATOM 867 C CA . ALA A 1 106 ? -8.261 -1.439 12.221 1.00 94.69 106 ALA A CA 1
ATOM 868 C C . ALA A 1 106 ? -6.810 -1.938 12.330 1.00 94.69 106 ALA A C 1
ATOM 870 O O . ALA A 1 106 ? -5.863 -1.215 12.019 1.00 94.69 106 ALA A O 1
ATOM 871 N N . ALA A 1 107 ? -6.649 -3.201 12.730 1.00 95.38 107 ALA A N 1
ATOM 872 C CA . ALA A 1 107 ? -5.335 -3.816 12.908 1.00 95.38 107 ALA A CA 1
ATOM 873 C C . ALA A 1 107 ? -4.584 -4.025 11.584 1.00 95.38 107 ALA A C 1
ATOM 875 O O . ALA A 1 107 ? -3.356 -4.047 11.569 1.00 95.38 107 ALA A O 1
ATOM 876 N N . ASP A 1 108 ? -5.308 -4.162 10.476 1.00 97.50 108 ASP A N 1
ATOM 877 C CA . ASP A 1 108 ? -4.724 -4.339 9.153 1.00 97.50 108 ASP A CA 1
ATOM 878 C C . ASP A 1 108 ? -4.558 -2.994 8.448 1.00 97.50 108 ASP A C 1
ATOM 880 O O . ASP A 1 108 ? -5.500 -2.205 8.338 1.00 97.50 108 ASP A O 1
ATOM 884 N N . ILE A 1 109 ? -3.352 -2.759 7.928 1.00 96.38 109 ILE A N 1
ATOM 885 C CA . ILE A 1 109 ? -2.987 -1.581 7.140 1.00 96.38 109 ILE A CA 1
ATOM 886 C C . ILE A 1 109 ? -2.703 -2.034 5.706 1.00 96.38 109 ILE A C 1
ATOM 888 O O . ILE A 1 109 ? -1.579 -2.448 5.400 1.00 96.38 109 ILE A O 1
ATOM 892 N N . PRO A 1 110 ? -3.693 -1.968 4.802 1.00 96.69 110 PRO A N 1
ATOM 893 C CA . PRO A 1 110 ? -3.466 -2.227 3.392 1.00 96.69 110 PRO A CA 1
ATOM 894 C C . PRO A 1 110 ? -2.420 -1.280 2.799 1.00 96.69 110 PRO A C 1
ATOM 896 O O . PRO A 1 110 ? -2.474 -0.061 2.997 1.00 96.69 110 PRO A O 1
ATOM 899 N N . ILE A 1 111 ? -1.505 -1.850 2.024 1.00 94.25 111 ILE A N 1
ATOM 900 C CA . ILE A 1 111 ? -0.607 -1.130 1.128 1.00 94.25 111 ILE A CA 1
ATOM 901 C C . ILE A 1 111 ? -1.283 -1.071 -0.232 1.00 94.25 111 ILE A C 1
ATOM 903 O O . ILE A 1 111 ? -1.386 -2.068 -0.944 1.00 94.25 111 ILE A O 1
ATOM 907 N N . VAL A 1 112 ? -1.756 0.113 -0.597 1.00 91.88 112 VAL A N 1
ATOM 908 C CA . VAL A 1 112 ? -2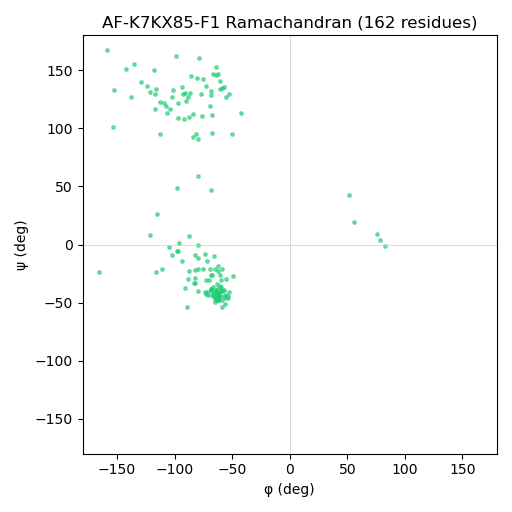.337 0.343 -1.914 1.00 91.88 112 VAL A CA 1
ATOM 909 C C . VAL A 1 112 ? -1.217 0.775 -2.848 1.00 91.88 112 VAL A C 1
ATOM 911 O O . VAL A 1 112 ? -0.520 1.753 -2.580 1.00 91.88 112 VAL A O 1
ATOM 914 N N . ARG A 1 113 ? -1.043 0.037 -3.942 1.00 89.94 113 ARG A N 1
ATOM 915 C CA . ARG A 1 113 ? -0.040 0.300 -4.977 1.00 89.94 113 ARG A CA 1
ATOM 916 C C . ARG A 1 113 ? -0.761 0.702 -6.257 1.00 89.94 113 ARG A C 1
ATOM 918 O O . ARG A 1 113 ? -1.627 -0.029 -6.729 1.00 89.94 113 ARG A O 1
ATOM 925 N N . ARG A 1 114 ? -0.460 1.885 -6.794 1.00 85.38 114 ARG A N 1
ATOM 926 C CA . ARG A 1 114 ? -1.081 2.396 -8.022 1.00 85.38 114 ARG A CA 1
ATOM 927 C C . ARG A 1 114 ? -0.148 3.363 -8.740 1.00 85.38 114 ARG A C 1
ATOM 929 O O . ARG A 1 114 ? 0.371 4.287 -8.125 1.00 85.38 114 ARG A O 1
ATOM 936 N N . HIS A 1 115 ? 0.006 3.181 -10.054 1.00 83.12 115 HIS A N 1
ATOM 937 C CA . HIS A 1 115 ? 0.702 4.119 -10.951 1.00 83.12 115 HIS A CA 1
ATOM 938 C C . HIS A 1 115 ? 2.109 4.524 -10.481 1.00 83.12 115 HIS A C 1
ATOM 940 O O . HIS A 1 115 ? 2.478 5.690 -10.542 1.00 83.12 115 HIS A O 1
ATOM 946 N N . GLY A 1 116 ? 2.900 3.563 -9.992 1.00 79.38 116 GLY A N 1
ATOM 947 C CA . GLY A 1 116 ? 4.262 3.821 -9.502 1.00 79.38 116 GLY A CA 1
ATOM 948 C C . GLY A 1 116 ? 4.330 4.491 -8.126 1.00 79.38 116 GLY A C 1
ATOM 949 O O . GLY A 1 116 ? 5.403 4.888 -7.695 1.00 79.38 116 GLY A O 1
ATOM 950 N N . SER A 1 117 ? 3.200 4.617 -7.429 1.00 83.25 117 SER A N 1
ATOM 951 C CA . SER A 1 117 ? 3.132 5.091 -6.048 1.00 83.25 117 SER A CA 1
ATOM 952 C C . SER A 1 117 ? 2.557 4.016 -5.134 1.00 83.25 117 SER A C 1
ATOM 954 O O . SER A 1 117 ? 1.714 3.212 -5.538 1.00 83.25 117 SER A O 1
ATOM 956 N N . SER A 1 118 ? 2.984 4.028 -3.876 1.00 87.25 118 SER A N 1
ATOM 957 C CA . SER A 1 118 ? 2.447 3.165 -2.826 1.00 87.25 118 SER A CA 1
ATOM 958 C C . SER A 1 118 ? 2.071 3.989 -1.608 1.00 87.25 118 SER A C 1
ATOM 960 O O . SER A 1 118 ? 2.817 4.887 -1.220 1.00 87.25 118 SER A O 1
ATOM 962 N N . PHE A 1 119 ? 0.950 3.663 -0.977 1.00 90.81 119 PHE A N 1
ATOM 963 C CA . PHE A 1 119 ? 0.484 4.354 0.216 1.00 90.81 119 PHE A CA 1
ATOM 964 C C . PHE A 1 119 ? -0.151 3.396 1.219 1.00 90.81 119 PHE A C 1
ATOM 966 O O . PHE A 1 119 ? -0.712 2.359 0.865 1.00 90.81 119 PHE A O 1
ATOM 973 N N . ARG A 1 120 ? -0.056 3.763 2.498 1.00 93.38 120 ARG A N 1
ATOM 974 C CA . ARG A 1 120 ? -0.682 3.034 3.603 1.00 93.38 120 ARG A CA 1
ATOM 975 C C . ARG A 1 120 ? -2.108 3.536 3.765 1.00 93.38 120 ARG A C 1
ATOM 977 O O . ARG A 1 120 ? -2.324 4.745 3.845 1.00 93.38 120 ARG A O 1
ATOM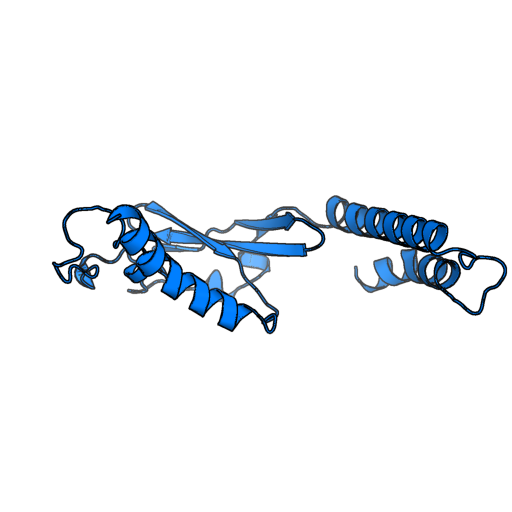 984 N N . ARG A 1 121 ? -3.075 2.627 3.830 1.00 95.31 121 ARG A N 1
ATOM 985 C CA . ARG A 1 121 ? -4.472 2.962 4.109 1.00 95.31 121 ARG A CA 1
ATOM 986 C C . ARG A 1 121 ? -4.806 2.594 5.548 1.00 95.31 121 ARG A C 1
ATOM 988 O O . ARG A 1 121 ? -4.783 1.420 5.899 1.00 95.31 121 ARG A O 1
ATOM 995 N N . LEU A 1 122 ? -5.137 3.583 6.366 1.00 94.56 122 LEU A N 1
ATOM 996 C CA . LEU A 1 122 ? -5.725 3.357 7.681 1.00 94.56 122 LEU A CA 1
ATOM 997 C C . LEU A 1 122 ? -7.237 3.209 7.543 1.00 94.56 122 LEU A C 1
ATOM 999 O O . LEU A 1 122 ? -7.859 3.875 6.717 1.00 94.56 122 LEU A O 1
ATOM 1003 N N . THR A 1 123 ? -7.824 2.351 8.369 1.00 95.50 123 THR A N 1
ATOM 1004 C CA . THR A 1 123 ? -9.278 2.235 8.496 1.00 95.50 123 THR A CA 1
ATOM 1005 C C . THR A 1 123 ? -9.658 2.606 9.916 1.00 95.50 123 THR A C 1
ATOM 1007 O O . THR A 1 123 ? -9.230 1.951 10.864 1.00 95.50 123 THR A O 1
ATOM 1010 N N . LEU A 1 124 ? -10.424 3.680 10.050 1.00 93.69 124 LEU A N 1
ATOM 1011 C CA . LEU A 1 124 ? -11.022 4.122 11.299 1.00 93.69 124 LEU A CA 1
ATOM 1012 C C . LEU A 1 124 ? -12.403 3.487 11.423 1.00 93.69 124 LEU A C 1
ATOM 1014 O O . LEU A 1 124 ? -13.183 3.543 10.473 1.00 93.69 124 LEU A O 1
ATOM 1018 N N . ILE A 1 125 ? -12.680 2.878 12.571 1.00 93.62 125 ILE A N 1
ATOM 1019 C CA . ILE A 1 125 ? -13.950 2.220 12.875 1.00 93.62 125 ILE A CA 1
ATOM 1020 C C . ILE A 1 125 ? -14.666 3.074 13.918 1.00 93.62 125 ILE A C 1
ATOM 1022 O O . ILE A 1 125 ? -14.101 3.342 14.977 1.00 93.62 125 ILE A O 1
ATOM 1026 N N . GLY A 1 126 ? -15.871 3.539 13.599 1.00 93.12 126 GLY A N 1
ATOM 1027 C CA . GLY A 1 126 ? -16.730 4.282 14.515 1.00 93.12 126 GLY A CA 1
ATOM 1028 C C . GLY A 1 126 ? -17.460 3.371 15.502 1.00 93.12 126 GLY A C 1
ATOM 1029 O O . GLY A 1 126 ? -17.629 2.178 15.250 1.00 93.12 126 GLY A O 1
ATOM 1030 N N . PHE A 1 127 ? -17.939 3.940 16.607 1.00 91.81 127 PHE A N 1
ATOM 1031 C CA . PHE A 1 127 ? -18.773 3.235 17.594 1.00 91.81 127 PHE A CA 1
ATOM 1032 C C . PHE A 1 127 ? -20.106 2.731 17.025 1.00 91.81 127 PHE A C 1
ATOM 1034 O O . PHE A 1 127 ? -20.677 1.774 17.540 1.00 91.81 127 PHE A O 1
ATOM 1041 N N . ASP A 1 128 ? -20.583 3.339 15.943 1.00 92.38 128 ASP A N 1
ATOM 1042 C CA . ASP A 1 128 ? -21.741 2.882 15.172 1.00 92.38 128 ASP A CA 1
ATOM 1043 C C . ASP A 1 128 ? -21.410 1.720 14.209 1.00 92.38 128 ASP A C 1
ATOM 1045 O O . ASP A 1 128 ? -22.280 1.236 13.488 1.00 92.38 128 ASP A O 1
ATOM 1049 N N . GLY A 1 129 ? -20.149 1.274 14.172 1.00 93.00 129 GLY A N 1
ATOM 1050 C CA . GLY A 1 129 ? -19.641 0.253 13.258 1.00 93.00 129 GLY A CA 1
ATOM 1051 C C . GLY A 1 129 ? -19.262 0.773 11.867 1.00 93.00 129 GLY A C 1
ATOM 1052 O O . GLY A 1 129 ? -18.771 -0.009 11.046 1.00 93.00 129 GLY A O 1
ATOM 1053 N N . SER A 1 130 ? -19.445 2.068 11.586 1.00 92.50 130 SER A N 1
ATOM 1054 C CA . SER A 1 130 ? -19.046 2.666 10.310 1.00 92.50 130 SER A CA 1
ATOM 1055 C C . SER A 1 130 ? -17.533 2.573 10.107 1.00 92.50 130 SER A C 1
ATOM 1057 O O . SER A 1 130 ? -16.744 2.629 11.051 1.00 92.50 130 SER A O 1
ATOM 1059 N N . GLN A 1 131 ? -17.108 2.425 8.853 1.00 94.50 131 GLN A N 1
ATOM 1060 C CA . GLN A 1 131 ? -15.692 2.383 8.497 1.00 94.50 131 GLN A CA 1
ATOM 1061 C C . GLN A 1 131 ? -15.348 3.553 7.588 1.00 94.50 131 GLN A C 1
ATOM 1063 O O . GLN A 1 131 ? -15.993 3.769 6.562 1.00 94.50 131 GLN A O 1
ATOM 1068 N N . ARG A 1 132 ? -14.294 4.291 7.940 1.00 92.19 132 ARG A N 1
ATOM 1069 C CA . ARG A 1 132 ? -13.733 5.356 7.105 1.00 92.19 132 ARG A CA 1
ATOM 1070 C C . ARG A 1 132 ? -12.277 5.064 6.791 1.00 92.19 132 ARG A C 1
ATOM 1072 O O . ARG A 1 132 ? -11.482 4.763 7.680 1.00 92.19 132 ARG A O 1
ATOM 1079 N N . HIS A 1 133 ? -11.920 5.167 5.518 1.00 93.81 133 HIS A N 1
ATOM 1080 C CA . HIS A 1 133 ? -10.567 4.894 5.054 1.00 93.81 133 HIS A CA 1
ATOM 1081 C C . HIS A 1 133 ? -9.797 6.188 4.813 1.00 93.81 133 HIS A C 1
ATOM 1083 O O . HIS A 1 133 ? -10.283 7.086 4.130 1.00 93.81 133 HIS A O 1
ATOM 1089 N N . PHE A 1 134 ? -8.567 6.241 5.312 1.00 92.00 134 PHE A N 1
ATOM 1090 C CA . PHE A 1 134 ? -7.666 7.375 5.151 1.00 92.00 134 PHE A CA 1
ATOM 1091 C C . PHE A 1 134 ? -6.360 6.914 4.528 1.00 92.00 134 PHE A C 1
ATOM 1093 O O . PHE A 1 134 ? -5.802 5.885 4.910 1.00 92.00 134 PHE A O 1
ATOM 1100 N N . ILE A 1 135 ? -5.865 7.686 3.569 1.00 90.12 135 ILE A N 1
ATOM 1101 C CA . ILE A 1 135 ? -4.543 7.472 2.993 1.00 90.12 135 ILE A CA 1
ATOM 1102 C C . ILE A 1 135 ? -3.535 8.244 3.838 1.00 90.12 135 ILE A C 1
ATOM 1104 O O . ILE A 1 135 ? -3.691 9.442 4.055 1.00 90.12 135 ILE A O 1
ATOM 1108 N N . VAL A 1 136 ? -2.491 7.562 4.299 1.00 88.06 136 VAL A N 1
ATOM 1109 C CA . VAL A 1 136 ? -1.375 8.200 4.996 1.00 88.06 136 VAL A CA 1
ATOM 1110 C C . VAL A 1 136 ? -0.356 8.655 3.959 1.00 88.06 136 VAL A C 1
ATOM 1112 O O . VAL A 1 136 ? 0.330 7.830 3.351 1.00 88.06 136 VAL A O 1
ATOM 1115 N N . GLN A 1 137 ? -0.251 9.968 3.770 1.00 76.38 137 GLN A N 1
ATOM 1116 C CA . GLN A 1 137 ? 0.800 10.595 2.973 1.00 76.38 137 GLN A CA 1
ATOM 1117 C C . GLN A 1 137 ? 1.917 11.071 3.905 1.00 76.38 137 GLN A C 1
ATOM 1119 O O . GLN A 1 137 ? 1.740 12.004 4.681 1.00 76.38 137 GLN A O 1
ATOM 1124 N N . THR A 1 138 ? 3.070 10.404 3.859 1.00 70.50 138 THR A N 1
ATOM 1125 C CA . THR A 1 138 ? 4.24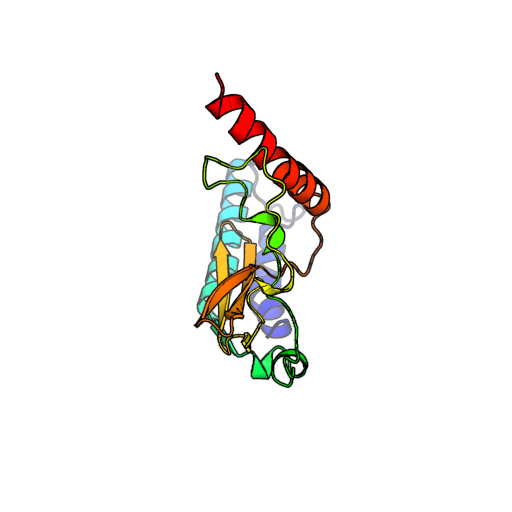5 10.761 4.676 1.00 70.50 138 THR A CA 1
ATOM 1126 C C . THR A 1 138 ? 5.074 11.885 4.062 1.00 70.50 138 THR A C 1
ATOM 1128 O O . THR A 1 138 ? 5.813 12.565 4.767 1.00 70.50 138 THR A O 1
ATOM 1131 N N . SER A 1 139 ? 4.947 12.096 2.753 1.00 63.72 139 SER A N 1
ATOM 1132 C CA . SER A 1 139 ? 5.518 13.233 2.043 1.00 63.72 139 SER A CA 1
ATOM 1133 C C . SER A 1 139 ? 4.392 14.186 1.664 1.00 63.72 139 SER A C 1
ATOM 1135 O O . SER A 1 139 ? 3.472 13.823 0.931 1.00 63.72 139 SER A O 1
ATOM 1137 N N . LEU A 1 140 ? 4.467 15.420 2.165 1.00 57.31 140 LEU A N 1
ATOM 1138 C CA . LEU A 1 140 ? 3.676 16.519 1.626 1.00 57.31 140 LEU A CA 1
ATOM 1139 C C . LEU A 1 140 ? 4.199 16.795 0.220 1.00 57.31 140 LEU A C 1
ATOM 1141 O O . LEU A 1 140 ? 5.189 17.503 0.037 1.00 57.31 140 LEU A O 1
ATOM 1145 N N . THR A 1 141 ? 3.549 16.219 -0.789 1.00 58.06 141 THR A N 1
ATOM 1146 C CA . THR A 1 141 ? 3.732 16.708 -2.152 1.00 58.06 141 THR A CA 1
ATOM 1147 C C . THR A 1 141 ? 3.358 18.192 -2.148 1.00 58.06 141 THR A C 1
ATOM 1149 O O . THR A 1 141 ? 2.317 18.521 -1.572 1.00 58.06 141 THR A O 1
ATOM 1152 N N . PRO A 1 142 ? 4.135 19.095 -2.775 1.00 57.03 142 PRO A N 1
ATOM 1153 C CA . PRO A 1 142 ? 3.848 20.536 -2.780 1.00 57.03 142 PRO A CA 1
ATOM 1154 C C . PRO A 1 142 ? 2.396 20.880 -3.157 1.00 57.03 142 PRO A C 1
ATOM 1156 O O . PRO A 1 142 ? 1.845 21.880 -2.703 1.00 57.03 142 PRO A O 1
ATOM 1159 N N . ASN A 1 143 ? 1.757 20.003 -3.934 1.00 62.31 143 ASN A N 1
ATOM 1160 C CA . ASN A 1 143 ? 0.391 20.146 -4.420 1.00 62.31 143 ASN A CA 1
ATOM 1161 C C . ASN A 1 143 ? -0.700 19.783 -3.400 1.00 62.31 143 ASN A C 1
ATOM 1163 O O . ASN A 1 143 ? -1.847 20.142 -3.632 1.00 62.31 143 ASN A O 1
ATOM 1167 N N . ALA A 1 144 ? -0.382 19.154 -2.262 1.00 64.88 144 ALA A N 1
ATOM 1168 C CA . ALA A 1 144 ? -1.390 18.675 -1.304 1.00 64.88 144 ALA A CA 1
ATOM 1169 C C . ALA A 1 144 ? -2.314 19.805 -0.816 1.00 64.88 144 ALA A C 1
ATOM 1171 O O . ALA A 1 144 ? -3.529 19.651 -0.733 1.00 64.88 144 ALA A O 1
ATOM 1172 N N . ARG A 1 145 ? -1.747 20.995 -0.585 1.00 66.62 145 ARG A N 1
ATOM 1173 C CA . ARG A 1 145 ? -2.517 22.179 -0.181 1.00 66.62 145 ARG A CA 1
ATOM 1174 C C . ARG A 1 145 ? -3.397 22.731 -1.306 1.00 66.62 145 ARG A C 1
ATOM 1176 O O . ARG A 1 145 ? -4.436 23.335 -1.046 1.00 66.62 145 ARG A O 1
ATOM 1183 N N . THR A 1 146 ? -2.963 22.575 -2.553 1.00 73.94 146 THR A N 1
ATOM 1184 C CA . THR A 1 146 ? -3.760 22.941 -3.728 1.00 73.94 146 THR A CA 1
ATOM 1185 C C . THR A 1 146 ? -4.923 21.969 -3.890 1.00 73.94 146 THR A C 1
ATOM 1187 O O . THR A 1 146 ? -6.050 22.420 -4.072 1.00 73.94 146 THR A O 1
ATOM 1190 N N . ASP A 1 147 ? -4.683 20.669 -3.719 1.00 72.38 147 ASP A N 1
ATOM 1191 C CA . ASP A 1 147 ? -5.720 19.638 -3.781 1.00 72.38 147 ASP A CA 1
ATOM 1192 C C . ASP A 1 147 ? -6.791 19.859 -2.706 1.00 72.38 147 ASP A C 1
ATOM 1194 O O . ASP A 1 147 ? -7.976 19.849 -3.024 1.00 72.38 147 ASP A O 1
ATOM 1198 N N . GLU A 1 148 ? -6.404 20.170 -1.461 1.00 70.75 148 GLU A N 1
ATOM 1199 C CA . GLU A 1 148 ? -7.351 20.526 -0.390 1.00 70.75 148 GLU A CA 1
ATOM 1200 C C . GLU A 1 148 ? -8.240 21.716 -0.763 1.00 70.75 148 GLU A C 1
ATOM 1202 O O . GLU A 1 148 ? -9.453 21.684 -0.554 1.00 70.75 148 GLU A O 1
ATOM 1207 N N . ARG A 1 149 ? -7.657 22.770 -1.344 1.00 75.31 149 ARG A N 1
ATOM 1208 C CA . ARG A 1 149 ? -8.419 23.949 -1.781 1.00 75.31 149 ARG A CA 1
ATOM 1209 C C . ARG A 1 149 ? -9.374 23.610 -2.918 1.00 75.31 149 ARG A C 1
ATOM 1211 O O . ARG A 1 149 ? -10.509 24.074 -2.908 1.00 75.31 149 ARG A O 1
ATOM 1218 N N . ILE A 1 150 ? -8.948 22.788 -3.875 1.00 77.75 150 ILE A N 1
ATOM 1219 C CA . ILE A 1 150 ? -9.814 22.320 -4.962 1.00 77.75 150 ILE A CA 1
ATOM 1220 C C . ILE A 1 150 ? -10.950 21.448 -4.393 1.00 77.75 150 ILE A C 1
ATOM 1222 O O . ILE A 1 150 ? -12.106 21.641 -4.763 1.00 77.75 150 ILE A O 1
ATOM 1226 N N . LEU A 1 151 ? -10.660 20.558 -3.436 1.00 75.44 151 LEU A N 1
ATOM 1227 C CA . LEU A 1 151 ? -11.653 19.763 -2.697 1.00 75.44 151 LEU A CA 1
ATOM 1228 C C . LEU A 1 151 ? -12.673 20.622 -1.957 1.00 75.44 151 LEU A C 1
ATOM 1230 O O . LEU A 1 151 ? -13.861 20.323 -2.009 1.00 75.44 151 LEU A O 1
ATOM 1234 N N . GLN A 1 152 ? -12.247 21.726 -1.351 1.00 73.88 152 GLN A N 1
ATOM 1235 C CA . GLN A 1 152 ? -13.164 22.686 -0.737 1.00 73.88 152 GLN A CA 1
ATOM 1236 C C . GLN A 1 152 ? -14.032 23.428 -1.762 1.00 73.88 152 GLN A C 1
ATOM 1238 O O . GLN A 1 152 ? -15.130 23.851 -1.418 1.00 73.88 152 GLN A O 1
ATOM 1243 N N . LEU A 1 153 ? -13.581 23.578 -3.012 1.00 73.75 153 LEU A N 1
ATOM 1244 C CA . LEU A 1 153 ? -14.346 24.228 -4.083 1.00 73.75 153 LEU A CA 1
ATOM 1245 C C . LEU A 1 153 ? -15.356 23.289 -4.759 1.00 73.75 153 LEU A C 1
ATOM 1247 O O . LEU A 1 153 ? -16.390 23.753 -5.244 1.00 73.75 153 LEU A O 1
ATOM 1251 N N . PHE A 1 154 ? -15.089 21.979 -4.785 1.00 72.56 154 PHE A N 1
ATOM 1252 C CA . PHE A 1 154 ? -15.938 20.991 -5.460 1.00 72.56 154 PHE A CA 1
ATOM 1253 C C . PHE A 1 154 ? -17.417 21.023 -5.036 1.00 72.56 154 PHE A C 1
ATOM 1255 O O . PHE A 1 154 ? -18.261 20.987 -5.934 1.00 72.56 154 PHE A O 1
ATOM 1262 N N . PRO A 1 155 ? -17.775 21.130 -3.742 1.00 67.44 155 PRO A N 1
ATOM 1263 C CA . PRO A 1 155 ? -19.176 21.220 -3.334 1.00 67.44 155 PRO A CA 1
ATOM 1264 C C . PRO A 1 155 ? -19.896 22.433 -3.937 1.00 67.44 155 PRO A C 1
ATOM 1266 O O . PRO A 1 155 ? -21.018 22.307 -4.424 1.00 67.44 155 PRO A O 1
ATOM 1269 N N . TYR A 1 156 ? -19.230 23.590 -4.008 1.00 73.00 156 TYR A N 1
ATOM 1270 C CA . TYR A 1 156 ? -19.798 24.801 -4.610 1.00 73.00 156 TYR A CA 1
ATOM 1271 C C . TYR A 1 156 ? -19.976 24.663 -6.127 1.00 73.00 156 TYR A C 1
ATOM 1273 O O . TYR A 1 156 ? -20.99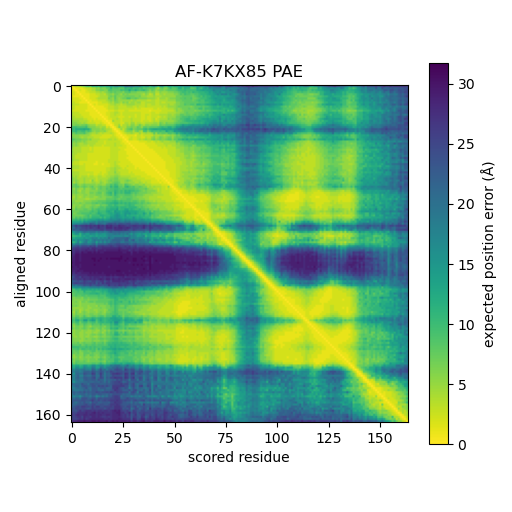9 25.081 -6.673 1.00 73.00 156 TYR A O 1
ATOM 1281 N N . LEU A 1 157 ? -19.010 24.040 -6.811 1.00 72.31 157 LEU A N 1
ATOM 1282 C CA . LEU A 1 157 ? -19.112 23.750 -8.244 1.00 72.31 157 LEU A CA 1
ATOM 1283 C C . LEU A 1 157 ? -20.266 22.785 -8.534 1.00 72.31 157 LEU A C 1
ATOM 1285 O O . LEU A 1 157 ? -21.089 23.072 -9.402 1.00 72.31 157 LEU A O 1
ATOM 1289 N N . LYS A 1 158 ? -20.378 21.688 -7.771 1.00 65.94 158 LYS A N 1
ATOM 1290 C CA . LYS A 1 158 ? -21.497 20.738 -7.884 1.00 65.94 158 LYS A CA 1
ATOM 1291 C C . LYS A 1 158 ? -22.840 21.441 -7.695 1.00 65.94 158 LYS A C 1
ATOM 1293 O O . LYS A 1 158 ? -23.739 21.257 -8.508 1.00 65.94 158 LYS A O 1
ATOM 1298 N N . LEU A 1 159 ? -22.958 22.290 -6.674 1.00 62.72 159 LEU A N 1
ATOM 1299 C CA . LEU A 1 159 ? -24.183 23.039 -6.400 1.00 62.72 159 LEU A CA 1
ATOM 1300 C C . LEU A 1 159 ? -24.558 24.012 -7.526 1.00 62.72 159 LEU A C 1
ATOM 1302 O O . LEU A 1 159 ? -25.738 24.236 -7.778 1.00 62.72 159 LEU A O 1
ATOM 1306 N N . THR A 1 160 ? -23.564 24.603 -8.189 1.00 71.00 160 THR A N 1
ATOM 1307 C CA . THR A 1 160 ? -23.785 25.539 -9.300 1.00 71.00 160 THR A CA 1
ATOM 1308 C C . THR A 1 160 ? -24.244 24.797 -10.555 1.00 71.00 160 THR A C 1
ATOM 1310 O O . THR A 1 160 ? -25.168 25.248 -11.222 1.00 71.00 160 THR A O 1
ATOM 1313 N N . ILE A 1 161 ? -23.654 23.630 -10.839 1.00 67.56 161 ILE A N 1
ATOM 1314 C CA . ILE A 1 161 ? -24.026 22.781 -11.981 1.00 67.56 161 ILE A CA 1
ATOM 1315 C C . ILE A 1 161 ? -25.422 22.173 -11.792 1.00 67.56 161 ILE A C 1
ATOM 1317 O O . ILE A 1 161 ? -26.184 22.112 -12.744 1.00 67.56 161 ILE A O 1
ATOM 1321 N N . LEU A 1 162 ? -25.788 21.765 -10.574 1.00 61.22 162 LEU A N 1
ATOM 1322 C CA . LEU A 1 162 ? -27.115 21.202 -10.284 1.00 61.22 162 LEU A CA 1
ATOM 1323 C C . LEU A 1 162 ? -28.249 22.246 -10.276 1.00 61.22 162 LEU A C 1
ATOM 1325 O O . LEU A 1 162 ? -29.413 21.870 -10.165 1.00 61.22 162 LEU A O 1
ATOM 1329 N N . LYS A 1 163 ? -27.928 23.544 -10.356 1.00 55.88 163 LYS A N 1
ATOM 1330 C CA . LYS A 1 163 ? -28.897 24.656 -10.382 1.00 55.88 163 LYS A CA 1
ATOM 1331 C C . LYS A 1 163 ? -29.086 25.283 -11.772 1.00 55.88 163 LYS A C 1
ATOM 1333 O O . LYS A 1 163 ? -29.878 26.219 -11.878 1.00 55.88 163 LYS A O 1
ATOM 1338 N N . ALA A 1 164 ? -28.360 24.814 -12.789 1.00 56.06 164 ALA A N 1
ATOM 1339 C CA . ALA A 1 164 ? -28.464 25.256 -14.183 1.00 56.06 164 ALA A CA 1
ATOM 1340 C C . ALA A 1 164 ? -29.278 24.253 -15.010 1.00 56.06 164 ALA A C 1
ATOM 1342 O O . ALA A 1 164 ? -30.011 24.715 -15.911 1.00 56.06 164 ALA A O 1
#

Nearest PDB structures (foldseek):
  7yfp-assembly1_T  TM=7.613E-01  e=3.998E-05  Saccharomyces cerevisiae
  5ojs-assembly1_T  TM=6.998E-01  e=1.709E-05  Saccharomyces cerevisiae S288C
  7vvz-assembly1_L  TM=7.420E-01  e=4.797E-05  Saccharomyces cerevisiae
  7zvw-assembly1_A  TM=7.886E-01  e=1.430E-04  Komagataella phaffii GS115
  6tbm-assembly1_L  TM=5.079E-01  e=7.336E-05  Komagataella phaffii GS115